Protein AF-A0A4Q3CI28-F1 (afdb_monomer_lite)

pLDDT: mean 75.45, std 19.22, range [34.5, 96.25]

Sequence (148 aa):
MLRRIFVAVGISFVFGFSGCGKDKDDPPVIPTPDTQLGEFVASVDGVAWPVYSWKATYLQKINQLSLQVSGASGQSSAVLLINVDTINMLKVYKFEPNGENVARLDTAGEFYTDFNVADAGGTFELTKVDTVNHLFSGKFRLVTYAKD

Structure (mmCIF, N/CA/C/O backbone):
data_AF-A0A4Q3CI28-F1
#
_entry.id   AF-A0A4Q3CI28-F1
#
loop_
_atom_site.group_PDB
_atom_site.id
_atom_site.type_symbol
_atom_site.label_atom_id
_atom_site.label_alt_id
_atom_site.label_comp_id
_atom_site.label_asym_id
_atom_site.label_entity_id
_atom_site.label_seq_id
_atom_site.pdbx_PDB_ins_code
_atom_site.Cartn_x
_atom_site.Cartn_y
_atom_site.Cartn_z
_atom_site.occupancy
_atom_site.B_iso_or_equiv
_atom_site.auth_seq_id
_atom_site.auth_comp_id
_atom_site.auth_asym_id
_atom_site.auth_atom_id
_atom_site.pdbx_PDB_model_num
ATOM 1 N N . MET A 1 1 ? 20.743 48.332 70.409 1.00 40.41 1 MET A N 1
ATOM 2 C CA . MET A 1 1 ? 21.001 46.960 69.920 1.00 40.41 1 MET A CA 1
ATOM 3 C C . MET A 1 1 ? 20.451 46.823 68.499 1.00 40.41 1 MET A C 1
ATOM 5 O O . MET A 1 1 ? 19.334 47.267 68.283 1.00 40.41 1 MET A O 1
ATOM 9 N N . LEU A 1 2 ? 21.305 46.337 67.577 1.00 41.25 2 LEU A N 1
ATOM 10 C CA . LEU A 1 2 ? 21.137 45.906 66.161 1.00 41.25 2 LEU A CA 1
ATOM 11 C C . LEU A 1 2 ? 19.951 46.506 65.365 1.00 41.25 2 LEU A C 1
ATOM 13 O O . LEU A 1 2 ? 18.810 46.131 65.589 1.00 41.25 2 LEU A O 1
ATOM 17 N N . ARG A 1 3 ? 20.099 47.520 64.494 1.00 34.50 3 ARG A N 1
ATOM 18 C CA . ARG A 1 3 ? 20.744 47.619 63.151 1.00 34.50 3 ARG A CA 1
ATOM 19 C C . ARG A 1 3 ? 20.330 46.552 62.115 1.00 34.50 3 ARG A C 1
ATOM 21 O O . ARG A 1 3 ? 20.761 45.408 62.170 1.00 34.50 3 ARG A O 1
ATOM 28 N N . ARG A 1 4 ? 19.525 47.017 61.147 1.00 42.09 4 ARG A N 1
ATOM 29 C CA . ARG A 1 4 ? 19.093 46.377 59.891 1.00 42.09 4 ARG A CA 1
ATOM 30 C C . ARG A 1 4 ? 20.291 46.145 58.961 1.00 42.09 4 ARG A C 1
ATOM 32 O O . ARG A 1 4 ? 21.133 47.035 58.853 1.00 42.09 4 ARG A O 1
ATOM 39 N N . ILE A 1 5 ? 20.320 45.018 58.251 1.00 47.00 5 ILE A N 1
ATOM 40 C CA . ILE A 1 5 ? 21.262 44.770 57.151 1.00 47.00 5 ILE A CA 1
ATOM 41 C C . ILE A 1 5 ? 20.457 44.558 55.867 1.00 47.00 5 ILE A C 1
ATOM 43 O O . ILE A 1 5 ? 19.589 43.692 55.792 1.00 47.00 5 ILE A O 1
ATOM 47 N N . PHE A 1 6 ? 20.742 45.417 54.892 1.00 40.47 6 PHE A N 1
ATOM 48 C CA . PHE A 1 6 ? 20.312 45.332 53.503 1.00 40.47 6 PHE A CA 1
ATOM 49 C C . PHE A 1 6 ? 21.121 44.242 52.794 1.00 40.47 6 PHE A C 1
ATOM 51 O O . PHE A 1 6 ? 22.339 44.191 52.950 1.00 40.47 6 PHE A O 1
ATOM 58 N N . VAL A 1 7 ? 20.464 43.410 51.986 1.00 39.19 7 VAL A N 1
ATOM 59 C CA . VAL A 1 7 ? 21.141 42.521 51.035 1.00 39.19 7 VAL A CA 1
ATOM 60 C C . VAL A 1 7 ? 21.129 43.214 49.681 1.00 39.19 7 VAL A C 1
ATOM 62 O O . VAL A 1 7 ? 20.065 43.500 49.136 1.00 39.19 7 VAL A O 1
ATOM 65 N N . ALA A 1 8 ? 22.317 43.504 49.161 1.00 42.91 8 ALA A N 1
ATOM 66 C CA . ALA A 1 8 ? 22.509 44.031 47.825 1.00 42.91 8 ALA A CA 1
ATOM 67 C C . ALA A 1 8 ? 23.725 43.359 47.169 1.00 42.91 8 ALA A C 1
ATOM 69 O O . ALA A 1 8 ? 24.792 43.284 47.770 1.00 42.91 8 ALA A O 1
ATOM 70 N N . VAL A 1 9 ? 23.503 42.968 45.911 1.00 41.84 9 VAL A N 1
ATOM 71 C CA . VAL A 1 9 ? 24.448 42.781 44.795 1.00 41.84 9 VAL A CA 1
ATOM 72 C C . VAL A 1 9 ? 25.444 41.618 44.853 1.00 41.84 9 VAL A C 1
ATOM 74 O O . VAL A 1 9 ? 26.263 41.491 45.752 1.00 41.84 9 VAL A O 1
ATOM 77 N N . GLY A 1 10 ? 25.445 40.846 43.763 1.00 39.19 10 GLY A N 1
ATOM 78 C CA . GLY A 1 10 ? 26.545 39.964 43.391 1.00 39.19 10 GLY A CA 1
ATOM 79 C C . GLY A 1 10 ? 26.305 39.270 42.053 1.00 39.19 10 GLY A C 1
ATOM 80 O O . GLY A 1 10 ? 26.067 38.070 42.023 1.00 39.19 10 GLY A O 1
ATOM 81 N N . ILE A 1 11 ? 26.330 40.028 40.952 1.00 50.38 11 ILE A N 1
ATOM 82 C CA . ILE A 1 11 ? 26.487 39.467 39.603 1.00 50.38 11 ILE A CA 1
ATOM 83 C C . ILE A 1 11 ? 27.913 38.923 39.501 1.00 50.38 11 ILE A C 1
ATOM 85 O O . ILE A 1 11 ? 28.861 39.691 39.646 1.00 50.38 11 ILE A O 1
ATOM 89 N N . SER A 1 12 ? 28.055 37.636 39.191 1.00 45.34 12 SER A N 1
ATOM 90 C CA . SER A 1 12 ? 29.321 37.049 38.745 1.00 45.34 12 SER A CA 1
ATOM 91 C C . SER A 1 12 ? 29.118 36.418 37.374 1.00 45.34 12 SER A C 1
ATOM 93 O O . SER A 1 12 ? 28.625 35.300 37.251 1.00 45.34 12 SER A O 1
ATOM 95 N N . PHE A 1 13 ? 29.502 37.163 36.337 1.00 42.28 13 PHE A N 1
ATOM 96 C CA . PHE A 1 13 ? 29.868 36.596 35.045 1.00 42.28 13 PHE A CA 1
ATOM 97 C C . PHE A 1 13 ? 31.252 35.963 35.191 1.00 42.28 13 PHE A C 1
ATOM 99 O O . PHE A 1 13 ? 32.215 36.657 35.513 1.00 42.28 13 PHE A O 1
ATOM 106 N N . VAL A 1 14 ? 31.363 34.666 34.914 1.00 44.94 14 VAL A N 1
ATOM 107 C CA . VAL A 1 14 ? 32.649 34.024 34.633 1.00 44.94 14 VAL A CA 1
ATOM 108 C C . VAL A 1 14 ? 32.571 33.473 33.217 1.00 44.94 14 VAL A C 1
ATOM 110 O O . VAL A 1 14 ? 31.905 32.475 32.956 1.00 44.94 14 VAL A O 1
ATOM 113 N N . PHE A 1 15 ? 33.249 34.159 32.298 1.00 47.22 15 PHE A N 1
ATOM 114 C CA . PHE A 1 15 ? 33.654 33.591 31.021 1.00 47.22 15 PHE A CA 1
ATOM 115 C C . PHE A 1 15 ? 34.753 32.563 31.291 1.00 47.22 15 PHE A C 1
ATOM 117 O O . PHE A 1 15 ? 35.850 32.918 31.715 1.00 47.22 15 PHE A O 1
ATOM 124 N N . GLY A 1 16 ? 34.451 31.295 31.031 1.00 41.47 16 GLY A N 1
ATOM 125 C CA . GLY A 1 16 ? 35.426 30.214 30.980 1.00 41.47 16 GLY A CA 1
ATOM 126 C C . GLY A 1 16 ? 35.417 29.575 29.599 1.00 41.47 16 GLY A C 1
ATOM 127 O O . GLY A 1 16 ? 34.811 28.528 29.414 1.00 41.47 16 GLY A O 1
ATOM 128 N N . PHE A 1 17 ? 36.088 30.196 28.627 1.00 51.00 17 PHE A N 1
ATOM 129 C CA . PHE A 1 17 ? 36.565 29.473 27.449 1.00 51.00 17 PHE A CA 1
ATOM 130 C C . PHE A 1 17 ? 37.898 28.825 27.813 1.00 51.00 17 PHE A C 1
ATOM 132 O O . PHE A 1 17 ? 38.896 29.525 27.963 1.00 51.00 17 PHE A O 1
ATOM 139 N N . SER A 1 18 ? 37.908 27.502 27.972 1.00 44.72 18 SER A N 1
ATOM 140 C CA . SER A 1 18 ? 39.080 26.627 27.817 1.00 44.72 18 SER A CA 1
ATOM 141 C C . SER A 1 18 ? 38.613 25.177 27.886 1.00 44.72 18 SER A C 1
ATOM 143 O O . SER A 1 18 ? 38.372 24.642 28.963 1.00 44.72 18 SER A O 1
ATOM 145 N N . GLY A 1 19 ? 38.464 24.547 26.725 1.00 38.62 19 GLY A N 1
ATOM 146 C CA . GLY A 1 19 ? 38.060 23.150 26.627 1.00 38.62 19 GLY A CA 1
ATOM 147 C C . GLY A 1 19 ? 37.958 22.702 25.180 1.00 38.62 19 GLY A C 1
ATOM 148 O O . GLY A 1 19 ? 36.868 22.471 24.680 1.00 38.62 19 GLY A O 1
ATOM 149 N N . CYS A 1 20 ? 39.104 22.624 24.503 1.00 53.84 20 CYS A N 1
ATOM 150 C CA . CYS A 1 20 ? 39.249 21.991 23.198 1.00 53.84 20 CYS A CA 1
ATOM 151 C C . CYS A 1 20 ? 39.061 20.474 23.384 1.00 53.84 20 CYS A C 1
ATOM 153 O O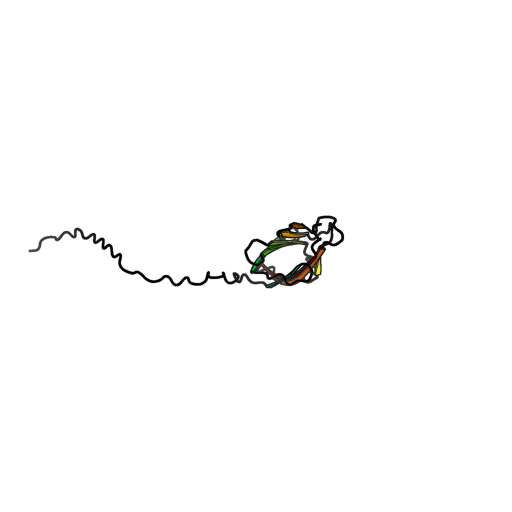 . CYS A 1 20 ? 40.017 19.738 23.625 1.00 53.84 20 CYS A O 1
ATOM 155 N N . GLY A 1 21 ? 37.809 20.025 23.381 1.00 40.94 21 GLY A N 1
ATOM 156 C CA . GLY A 1 21 ? 37.455 18.622 23.241 1.00 40.94 21 GLY A CA 1
ATOM 157 C C . GLY A 1 21 ? 37.276 18.338 21.760 1.00 40.94 21 GLY A C 1
ATOM 158 O O . GLY A 1 21 ? 36.491 19.007 21.105 1.00 40.94 21 GLY A O 1
ATOM 159 N N . LYS A 1 22 ? 38.032 17.381 21.220 1.00 41.53 22 LYS A N 1
ATOM 160 C CA . LYS A 1 22 ? 37.721 16.760 19.932 1.00 41.53 22 LYS A CA 1
ATOM 161 C C . LYS A 1 22 ? 36.279 16.264 19.998 1.00 41.53 22 LYS A C 1
ATOM 163 O O . LYS A 1 22 ? 36.044 15.239 20.640 1.00 41.53 22 LYS A O 1
ATOM 168 N N . ASP A 1 23 ? 35.365 16.966 19.340 1.00 49.28 23 ASP A N 1
ATOM 169 C CA . ASP A 1 23 ? 34.096 16.386 18.933 1.00 49.28 23 ASP A CA 1
ATOM 170 C C . ASP A 1 23 ? 34.477 15.209 18.040 1.00 49.28 23 ASP A C 1
ATOM 172 O O . ASP A 1 23 ? 34.972 15.361 16.923 1.00 49.28 23 ASP A O 1
ATOM 176 N N . LYS A 1 24 ? 34.414 14.005 18.610 1.00 50.25 24 LYS A N 1
ATOM 177 C CA . LYS A 1 24 ? 34.320 12.818 17.781 1.00 50.25 24 LYS A CA 1
ATOM 178 C C . LYS A 1 24 ? 33.005 13.021 17.062 1.00 50.25 24 LYS A C 1
ATOM 180 O O . LYS A 1 24 ? 31.986 13.141 17.735 1.00 50.25 24 LYS A O 1
ATOM 185 N N . ASP A 1 25 ? 33.075 13.141 15.743 1.00 49.38 25 ASP A N 1
ATOM 186 C CA . ASP A 1 25 ? 31.922 13.019 14.872 1.00 49.38 25 ASP A CA 1
ATOM 187 C C . ASP A 1 25 ? 31.217 11.722 15.271 1.00 49.38 25 ASP A C 1
ATOM 189 O O . ASP A 1 25 ? 31.621 10.627 14.866 1.00 49.38 25 ASP A O 1
ATOM 193 N N . ASP A 1 26 ? 30.226 11.825 16.157 1.00 60.50 26 ASP A N 1
ATOM 194 C CA . ASP A 1 26 ? 29.307 10.730 16.368 1.00 60.50 26 ASP A CA 1
ATOM 195 C C . ASP A 1 26 ? 28.741 10.445 14.975 1.00 60.50 26 ASP A C 1
ATOM 197 O O . ASP A 1 26 ? 28.315 11.383 14.284 1.00 60.50 26 ASP A O 1
ATOM 201 N N . PRO A 1 27 ? 28.810 9.189 14.494 1.00 63.38 27 PRO A N 1
ATOM 202 C CA . PRO A 1 27 ? 28.243 8.866 13.200 1.00 63.38 27 PRO A CA 1
ATOM 203 C C . PRO A 1 27 ? 26.796 9.362 13.206 1.00 63.38 27 PRO A C 1
ATOM 205 O O . PRO A 1 27 ? 26.130 9.219 14.238 1.00 63.38 27 PRO A O 1
ATOM 208 N N . PRO A 1 28 ? 26.316 9.975 12.106 1.00 53.31 28 PRO A N 1
ATOM 209 C CA . PRO A 1 28 ? 24.975 10.530 12.056 1.00 53.31 28 PRO A CA 1
ATOM 210 C C . PRO A 1 28 ? 24.009 9.489 12.605 1.00 53.31 28 PRO A C 1
ATOM 212 O O . PRO A 1 28 ? 23.957 8.366 12.099 1.00 53.31 28 PRO A O 1
ATOM 215 N N . VAL A 1 29 ? 23.314 9.843 13.690 1.00 45.41 29 VAL A N 1
ATOM 216 C CA . VAL A 1 29 ? 22.306 8.980 14.296 1.00 45.41 29 VAL A CA 1
ATOM 217 C C . VAL A 1 29 ? 21.260 8.763 13.216 1.00 45.41 29 VAL A C 1
ATOM 219 O O . VAL A 1 29 ? 20.464 9.654 12.922 1.00 45.41 29 VAL A O 1
ATOM 222 N N . ILE A 1 30 ? 21.310 7.599 12.570 1.00 50.88 30 ILE A N 1
ATOM 223 C CA . ILE A 1 30 ? 20.253 7.165 11.669 1.00 50.88 30 ILE A CA 1
ATOM 224 C C . ILE A 1 30 ? 19.036 7.018 12.579 1.00 50.88 30 ILE A C 1
ATOM 226 O O . ILE A 1 30 ? 19.101 6.208 13.509 1.00 50.88 30 ILE A O 1
ATOM 230 N N . PRO A 1 31 ? 17.967 7.813 12.397 1.00 39.44 31 PRO A N 1
ATOM 231 C CA . PRO A 1 31 ? 16.791 7.669 13.230 1.00 39.44 31 PRO A CA 1
ATOM 232 C C . PRO A 1 31 ? 16.299 6.231 13.090 1.00 39.44 31 PRO A C 1
ATOM 234 O O . PRO A 1 31 ? 15.993 5.769 11.988 1.00 39.44 31 PRO A O 1
ATOM 237 N N . THR A 1 32 ? 16.274 5.508 14.209 1.00 46.97 32 THR A N 1
ATOM 238 C CA . THR A 1 32 ? 15.549 4.245 14.302 1.00 46.97 32 THR A CA 1
ATOM 239 C C . THR A 1 32 ? 14.113 4.539 13.876 1.00 46.97 32 THR A C 1
ATOM 241 O O . THR A 1 32 ? 13.566 5.537 14.357 1.00 46.97 32 THR A O 1
ATOM 244 N N . PRO A 1 33 ? 13.515 3.741 12.972 1.00 43.22 33 PRO A N 1
ATOM 245 C CA . PRO A 1 33 ? 12.121 3.893 12.592 1.00 43.22 33 PRO A CA 1
ATOM 246 C C . PRO A 1 33 ? 11.274 4.116 13.836 1.00 43.22 33 PRO A C 1
ATOM 248 O O . PRO A 1 33 ? 11.334 3.319 14.775 1.00 43.22 33 PRO A O 1
ATOM 251 N N . ASP A 1 34 ? 10.547 5.230 13.858 1.00 42.47 34 ASP A N 1
ATOM 252 C CA . ASP A 1 34 ? 9.584 5.512 14.908 1.00 42.47 34 ASP A CA 1
ATOM 253 C C . ASP A 1 34 ? 8.594 4.344 14.902 1.00 42.47 34 ASP A C 1
ATOM 255 O O . ASP A 1 34 ? 7.869 4.134 13.927 1.00 42.47 34 ASP A O 1
ATOM 259 N N . THR A 1 35 ? 8.656 3.497 15.930 1.00 43.53 35 THR A N 1
ATOM 260 C CA . THR A 1 35 ? 7.790 2.328 16.088 1.00 43.53 35 THR A CA 1
ATOM 261 C C . THR A 1 35 ? 6.380 2.800 16.411 1.00 43.53 35 THR A C 1
ATOM 263 O O . THR A 1 35 ? 5.898 2.666 17.534 1.00 43.53 35 THR A O 1
ATOM 266 N N . GLN A 1 36 ? 5.694 3.356 15.418 1.00 50.41 36 GLN A N 1
ATOM 267 C CA . GLN A 1 36 ? 4.244 3.365 15.404 1.00 50.41 36 GLN A CA 1
ATOM 268 C C . GLN A 1 36 ? 3.792 2.001 14.883 1.00 50.41 36 GLN A C 1
ATOM 270 O O . GLN A 1 36 ? 4.190 1.542 13.823 1.00 50.41 36 GLN A O 1
ATOM 275 N N . LEU A 1 37 ? 3.059 1.312 15.750 1.00 57.28 37 LEU A N 1
ATOM 276 C CA . LEU A 1 37 ? 2.580 -0.066 15.689 1.00 57.28 37 LEU A CA 1
ATOM 277 C C . LEU A 1 37 ? 1.977 -0.487 14.328 1.00 57.28 37 LEU A C 1
ATOM 279 O O . LEU A 1 37 ? 0.967 0.058 13.899 1.00 57.28 37 LEU A O 1
ATOM 283 N N . GLY A 1 38 ? 2.545 -1.532 13.716 1.00 64.88 38 GLY A N 1
ATOM 284 C CA . GLY A 1 38 ? 2.168 -2.092 12.408 1.00 64.88 38 GLY A CA 1
ATOM 285 C C . GLY A 1 38 ? 3.428 -2.444 11.604 1.00 64.88 38 GLY A C 1
ATOM 286 O O . GLY A 1 38 ? 4.469 -1.821 11.788 1.00 64.88 38 GLY A O 1
ATOM 287 N N . GLU A 1 39 ? 3.374 -3.462 10.747 1.00 82.88 39 GLU A N 1
ATOM 288 C CA . GLU A 1 39 ? 4.519 -3.856 9.910 1.00 82.88 39 GLU A CA 1
ATOM 289 C C . GLU A 1 39 ? 4.102 -3.852 8.444 1.00 82.88 39 GLU A C 1
ATOM 291 O O . GLU A 1 39 ? 3.099 -4.473 8.075 1.00 82.88 39 GLU A O 1
ATOM 296 N N . PHE A 1 40 ? 4.884 -3.156 7.617 1.00 86.56 40 PHE A N 1
ATOM 297 C CA . PHE A 1 40 ? 4.711 -3.138 6.172 1.00 86.56 40 PHE A CA 1
ATOM 298 C C . PHE A 1 40 ? 5.957 -3.660 5.477 1.00 86.56 40 PHE A C 1
ATOM 300 O O . PHE A 1 40 ? 7.069 -3.207 5.736 1.00 86.56 40 PHE A O 1
ATOM 307 N N . VAL A 1 41 ? 5.747 -4.602 4.562 1.00 87.19 41 VAL A N 1
ATOM 308 C CA . VAL A 1 41 ? 6.792 -5.119 3.675 1.00 87.19 41 VAL A CA 1
ATOM 309 C C . VAL A 1 41 ? 6.449 -4.739 2.246 1.00 87.19 41 VAL A C 1
ATOM 311 O O . VAL A 1 41 ? 5.287 -4.812 1.843 1.00 87.19 41 VAL A O 1
ATOM 314 N N . ALA A 1 42 ? 7.462 -4.354 1.478 1.00 89.00 42 ALA A N 1
ATOM 315 C CA . ALA A 1 42 ? 7.279 -3.858 0.130 1.00 89.00 42 ALA A CA 1
ATOM 316 C C . ALA A 1 42 ? 8.222 -4.516 -0.874 1.00 89.00 42 ALA A C 1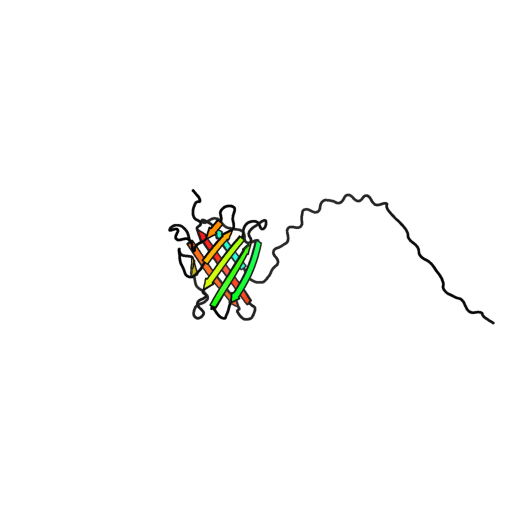
ATOM 318 O O . ALA A 1 42 ? 9.362 -4.866 -0.561 1.00 89.00 42 ALA A O 1
ATOM 319 N N . SER A 1 43 ? 7.753 -4.629 -2.113 1.00 87.81 43 SER A N 1
ATOM 320 C CA . SER A 1 43 ? 8.602 -4.888 -3.273 1.00 87.81 43 SER A CA 1
ATOM 321 C C . SER A 1 43 ? 8.162 -4.045 -4.465 1.00 87.81 43 SER A C 1
ATOM 323 O O . SER A 1 43 ? 6.968 -3.803 -4.649 1.00 87.81 43 SER A O 1
ATOM 325 N N . VAL A 1 44 ? 9.128 -3.605 -5.262 1.00 86.75 44 VAL A N 1
ATOM 326 C CA . VAL A 1 44 ? 8.932 -2.849 -6.503 1.00 86.75 44 VAL A CA 1
ATOM 327 C C . VAL A 1 44 ? 9.666 -3.610 -7.598 1.00 86.75 44 VAL A C 1
ATOM 329 O O . VAL A 1 44 ? 10.830 -3.963 -7.420 1.00 86.75 44 VAL A O 1
ATOM 332 N N . ASP A 1 45 ? 8.966 -3.966 -8.672 1.00 88.44 45 ASP A N 1
ATOM 333 C CA . ASP A 1 45 ? 9.516 -4.744 -9.796 1.00 88.44 45 ASP A CA 1
ATOM 334 C C . ASP A 1 45 ? 10.173 -6.065 -9.370 1.00 88.44 45 ASP A C 1
ATOM 336 O O . ASP A 1 45 ? 11.156 -6.538 -9.933 1.00 88.44 45 ASP A O 1
ATOM 340 N N . GLY A 1 46 ? 9.614 -6.682 -8.324 1.00 85.94 46 GLY A N 1
ATOM 341 C CA . GLY A 1 46 ? 10.122 -7.928 -7.743 1.00 85.94 46 GLY A CA 1
ATOM 342 C C . GLY A 1 46 ? 11.346 -7.761 -6.836 1.00 85.94 46 GLY A C 1
ATOM 343 O O . GLY A 1 46 ? 11.772 -8.738 -6.223 1.00 85.94 46 GLY A O 1
ATOM 344 N N . VAL A 1 47 ? 11.875 -6.546 -6.686 1.00 88.19 47 VAL A N 1
ATOM 345 C CA . VAL A 1 47 ? 12.982 -6.224 -5.780 1.00 88.19 47 VAL A CA 1
ATOM 346 C C . VAL A 1 47 ? 12.427 -5.753 -4.439 1.00 88.19 47 VAL A C 1
ATOM 348 O O . VAL A 1 47 ? 11.490 -4.959 -4.390 1.00 88.19 47 VAL A O 1
ATOM 351 N N . ALA A 1 48 ? 12.989 -6.239 -3.329 1.00 88.69 48 ALA A N 1
ATOM 352 C CA . ALA A 1 48 ? 12.598 -5.788 -1.995 1.00 88.69 48 ALA A CA 1
ATOM 353 C C . ALA A 1 48 ? 12.840 -4.276 -1.843 1.00 88.69 48 ALA A C 1
ATOM 355 O O . ALA A 1 48 ? 13.952 -3.797 -2.064 1.00 88.69 48 ALA A O 1
ATOM 356 N N . TRP A 1 49 ? 11.805 -3.537 -1.441 1.00 87.19 49 TRP A N 1
ATOM 357 C CA . TRP A 1 49 ? 11.880 -2.099 -1.200 1.00 87.19 49 TRP A CA 1
ATOM 358 C C . TRP A 1 49 ? 11.855 -1.848 0.315 1.00 87.19 49 TRP A C 1
ATOM 360 O O . TRP A 1 49 ? 10.841 -2.126 0.958 1.00 87.19 49 TRP A O 1
ATOM 370 N N . PRO A 1 50 ? 12.965 -1.403 0.932 1.00 85.75 50 PRO A N 1
ATOM 371 C CA . PRO A 1 50 ? 13.040 -1.269 2.382 1.00 85.75 50 PRO A CA 1
ATOM 372 C C . PRO A 1 50 ? 12.144 -0.126 2.867 1.00 85.75 50 PRO A C 1
ATOM 374 O O . PRO A 1 50 ? 12.365 1.037 2.531 1.00 85.75 50 PRO A O 1
ATOM 377 N N . VAL A 1 51 ? 11.155 -0.469 3.691 1.00 86.44 51 VAL A N 1
ATOM 378 C CA . VAL A 1 51 ? 10.252 0.489 4.336 1.00 86.44 51 VAL A CA 1
ATOM 379 C C . VAL A 1 51 ? 10.933 1.072 5.572 1.00 86.44 51 VAL A C 1
ATOM 381 O O . VAL A 1 51 ? 11.239 0.341 6.511 1.00 86.44 51 VAL A O 1
ATOM 384 N N . TYR A 1 52 ? 11.164 2.384 5.575 1.00 87.19 52 TYR A N 1
ATOM 385 C CA . TYR A 1 52 ? 11.798 3.098 6.689 1.00 87.19 52 TYR A CA 1
ATOM 386 C C . TYR A 1 52 ? 10.787 3.740 7.628 1.00 87.19 52 TYR A C 1
ATOM 388 O O . TYR A 1 52 ? 10.956 3.712 8.842 1.00 87.19 52 TYR A O 1
ATOM 396 N N . SER A 1 53 ? 9.741 4.338 7.073 1.00 86.81 53 SER A N 1
ATOM 397 C CA . SER A 1 53 ? 8.637 4.883 7.852 1.00 86.81 53 SER A CA 1
ATOM 398 C C . SER A 1 53 ? 7.344 4.762 7.070 1.00 86.81 53 SER A C 1
ATOM 400 O O . SER A 1 53 ? 7.344 4.575 5.851 1.00 86.81 53 SER A O 1
ATOM 402 N N . TRP A 1 54 ? 6.226 4.829 7.779 1.00 88.38 54 TRP A N 1
ATOM 403 C CA . TRP A 1 54 ? 4.917 4.745 7.162 1.00 88.38 54 TRP A CA 1
ATOM 404 C C . TRP A 1 54 ? 3.867 5.460 8.012 1.00 88.38 54 TRP A C 1
ATOM 406 O O . TRP A 1 54 ? 4.053 5.698 9.203 1.00 88.38 54 TRP A O 1
ATOM 416 N N . LYS A 1 55 ? 2.745 5.801 7.380 1.00 88.00 55 LYS A N 1
ATOM 417 C CA . LYS A 1 55 ? 1.542 6.327 8.019 1.00 88.00 55 LYS A CA 1
ATOM 418 C C . LYS A 1 55 ? 0.318 5.706 7.364 1.00 88.00 55 LYS A C 1
ATOM 420 O O . LYS A 1 55 ? 0.095 5.890 6.169 1.00 88.00 55 LYS A O 1
ATOM 425 N N . ALA A 1 56 ? -0.483 5.001 8.155 1.00 89.31 56 ALA A N 1
ATOM 426 C CA . ALA A 1 56 ? -1.755 4.436 7.725 1.00 89.31 56 ALA A CA 1
ATOM 427 C C . ALA A 1 56 ? -2.916 5.266 8.288 1.00 89.31 56 ALA A C 1
ATOM 429 O O . ALA A 1 56 ? -2.878 5.734 9.424 1.00 89.31 56 ALA A O 1
ATOM 430 N N . THR A 1 57 ? -3.960 5.492 7.499 1.00 89.00 57 THR A N 1
ATOM 431 C CA . THR A 1 57 ? -5.159 6.221 7.926 1.00 89.00 57 THR A CA 1
ATOM 432 C C . THR A 1 57 ? -6.389 5.589 7.297 1.00 89.00 57 THR A C 1
ATOM 434 O O . THR A 1 57 ? -6.516 5.552 6.076 1.00 89.00 57 THR A O 1
ATOM 437 N N . TYR A 1 58 ? -7.313 5.112 8.133 1.00 88.12 58 TYR A N 1
ATOM 438 C CA . TYR A 1 58 ? -8.579 4.554 7.671 1.00 88.12 58 TYR A CA 1
ATOM 439 C C . TYR A 1 58 ? -9.685 5.615 7.664 1.00 88.12 58 TYR A C 1
ATOM 441 O O . TYR A 1 58 ? -10.143 6.087 8.706 1.00 88.12 58 TYR A O 1
ATOM 449 N N . LEU A 1 59 ? -10.126 5.982 6.466 1.00 87.88 59 LEU A N 1
ATOM 450 C CA . LEU A 1 59 ? -11.198 6.928 6.185 1.00 87.88 59 LEU A CA 1
ATOM 451 C C . LEU A 1 59 ? -12.549 6.201 6.225 1.00 87.88 59 LEU A C 1
ATOM 453 O O . LEU A 1 59 ? -13.121 5.844 5.196 1.00 87.88 59 LEU A O 1
ATOM 457 N N . GLN A 1 60 ? -13.072 6.003 7.438 1.00 85.06 60 GLN A N 1
ATOM 458 C CA . GLN A 1 60 ? -14.278 5.203 7.706 1.00 85.06 60 GLN A CA 1
ATOM 459 C C . GLN A 1 60 ? -15.502 5.580 6.854 1.00 85.06 60 GLN A C 1
ATOM 461 O O . GLN A 1 60 ? -16.256 4.705 6.455 1.00 85.06 60 GLN A O 1
ATOM 466 N N . LYS A 1 61 ? -15.711 6.868 6.548 1.00 87.94 61 LYS A N 1
ATOM 467 C CA . LYS A 1 61 ? -16.898 7.327 5.798 1.00 87.94 61 LYS A CA 1
ATOM 468 C C . LYS A 1 61 ? -16.955 6.826 4.355 1.00 87.94 61 LYS A C 1
ATOM 470 O O . LYS A 1 61 ? -18.038 6.773 3.786 1.00 87.94 61 LYS A O 1
ATOM 475 N N . ILE A 1 62 ? -15.801 6.515 3.773 1.00 91.38 62 ILE A N 1
ATOM 476 C CA . ILE A 1 62 ? -15.668 6.065 2.383 1.00 91.38 62 ILE A CA 1
ATOM 477 C C . ILE A 1 62 ? -15.006 4.686 2.292 1.00 91.38 62 ILE A C 1
ATOM 479 O O . ILE A 1 62 ? -14.653 4.254 1.204 1.00 91.38 62 ILE A O 1
ATOM 483 N N . ASN A 1 63 ? -14.827 4.007 3.431 1.00 91.00 63 ASN A N 1
ATOM 484 C CA . ASN A 1 63 ? -14.173 2.703 3.539 1.00 91.00 63 ASN A CA 1
ATOM 485 C C . ASN A 1 63 ? -12.817 2.640 2.819 1.00 91.00 63 ASN A C 1
ATOM 487 O O . ASN A 1 63 ? -12.525 1.671 2.130 1.00 91.00 63 ASN A O 1
ATOM 491 N N . GLN A 1 64 ? -11.979 3.666 2.974 1.00 93.50 64 GLN A N 1
ATOM 492 C CA . GLN A 1 64 ? -10.686 3.736 2.289 1.00 93.50 64 GLN A CA 1
ATOM 493 C C . GLN A 1 64 ? -9.525 3.745 3.281 1.00 93.50 64 GLN A C 1
ATOM 495 O O . GLN A 1 64 ? -9.517 4.524 4.230 1.00 93.50 64 GLN A O 1
ATOM 500 N N . LEU A 1 65 ? -8.520 2.906 3.057 1.00 91.88 65 LEU A N 1
ATOM 501 C CA . LEU A 1 65 ? -7.238 2.955 3.746 1.00 91.88 65 LEU A CA 1
ATOM 502 C C . LEU A 1 65 ? -6.249 3.748 2.888 1.00 91.88 65 LEU A C 1
ATOM 504 O O . LEU A 1 65 ? -5.934 3.350 1.770 1.00 91.88 65 LEU A O 1
ATOM 508 N N . SER A 1 66 ? -5.748 4.858 3.422 1.00 92.75 66 SER A N 1
ATOM 509 C CA . SER A 1 66 ? -4.594 5.566 2.872 1.00 92.75 66 SER A CA 1
ATOM 510 C C . SER A 1 66 ? -3.337 5.084 3.584 1.00 92.75 66 SER A C 1
ATOM 512 O O . SER A 1 66 ? -3.270 5.126 4.813 1.00 92.75 66 SER A O 1
ATOM 514 N N . LEU A 1 67 ? -2.351 4.622 2.824 1.00 92.94 67 LEU A N 1
ATOM 515 C CA . LEU A 1 67 ? -1.048 4.207 3.323 1.00 92.94 67 LEU A CA 1
ATOM 516 C C . LEU A 1 67 ? 0.030 5.029 2.620 1.00 92.94 67 LEU A C 1
ATOM 518 O O . LEU A 1 67 ? 0.198 4.942 1.408 1.00 92.94 67 LEU A O 1
ATOM 522 N N . GLN A 1 68 ? 0.760 5.823 3.390 1.00 91.69 68 GLN A N 1
ATOM 523 C CA . GLN A 1 68 ? 1.939 6.549 2.929 1.00 91.69 68 GLN A CA 1
ATOM 524 C C . GLN A 1 68 ? 3.166 5.822 3.460 1.00 91.69 68 GLN A C 1
ATOM 526 O O . GLN A 1 68 ? 3.237 5.546 4.655 1.00 91.69 68 GLN A O 1
ATOM 531 N N . VAL A 1 69 ? 4.108 5.488 2.590 1.00 90.00 69 VAL A N 1
ATOM 532 C CA . VAL A 1 69 ? 5.301 4.704 2.920 1.00 90.00 69 VAL A CA 1
ATOM 533 C C . VAL A 1 69 ? 6.518 5.438 2.394 1.00 90.00 69 VAL A C 1
ATOM 535 O O . VAL A 1 69 ? 6.523 5.867 1.246 1.00 90.00 69 VAL A O 1
ATOM 538 N N . SER A 1 70 ? 7.558 5.554 3.206 1.00 88.94 70 SER A N 1
ATOM 539 C CA . SER A 1 70 ? 8.822 6.170 2.815 1.00 88.94 70 SER A CA 1
ATOM 540 C C . SER A 1 70 ? 9.924 5.120 2.796 1.00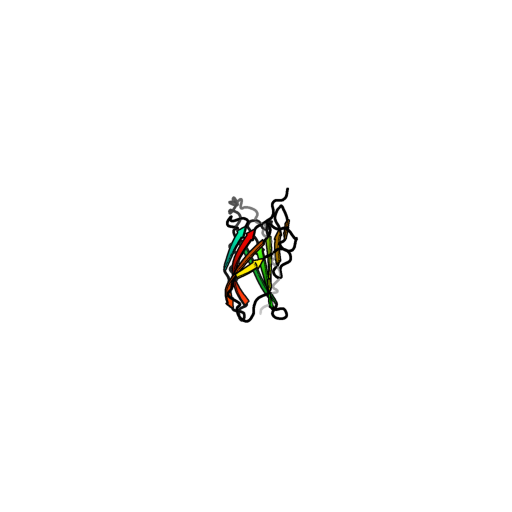 88.94 70 SER A C 1
ATOM 542 O O . SER A 1 70 ? 10.092 4.360 3.756 1.00 88.94 70 SER A O 1
ATOM 544 N N . GLY A 1 71 ? 10.680 5.095 1.701 1.00 83.69 71 GLY A N 1
ATOM 545 C CA . GLY A 1 71 ? 11.913 4.327 1.589 1.00 83.69 71 GLY A CA 1
ATOM 546 C C . GLY A 1 71 ? 13.089 5.013 2.290 1.00 83.69 71 GLY A C 1
ATOM 547 O O . GLY A 1 71 ? 12.933 6.035 2.968 1.00 83.69 71 GLY A O 1
ATOM 548 N N . ALA A 1 72 ? 14.291 4.463 2.107 1.00 75.44 72 ALA A N 1
ATOM 549 C CA . ALA A 1 72 ? 15.525 5.095 2.575 1.00 75.44 72 ALA A CA 1
ATOM 550 C C . ALA A 1 72 ? 15.673 6.523 2.005 1.00 75.44 72 ALA A C 1
ATOM 552 O O . ALA A 1 72 ? 15.199 6.807 0.909 1.00 75.44 72 ALA A O 1
ATOM 553 N N . SER A 1 73 ? 16.325 7.407 2.770 1.00 65.50 73 SER A N 1
ATOM 554 C CA . SER A 1 73 ? 16.686 8.796 2.414 1.00 65.50 73 SER A CA 1
ATOM 555 C C . SER A 1 73 ? 15.555 9.785 2.078 1.00 65.50 73 SER A C 1
ATOM 557 O O . SER A 1 73 ? 15.849 10.909 1.676 1.00 65.50 73 SER A O 1
ATOM 559 N N . GLY A 1 74 ? 14.277 9.440 2.285 1.00 60.75 74 GLY A N 1
ATOM 560 C CA . GLY A 1 74 ? 13.149 10.381 2.157 1.00 60.75 74 GLY A CA 1
ATOM 561 C C . GLY A 1 74 ? 12.886 10.905 0.736 1.00 60.75 74 GLY A C 1
ATOM 562 O O . GLY A 1 74 ? 11.982 11.712 0.549 1.00 60.75 74 GLY A O 1
ATOM 563 N N . GLN A 1 75 ? 13.652 10.442 -0.258 1.00 66.38 75 GLN A N 1
ATOM 564 C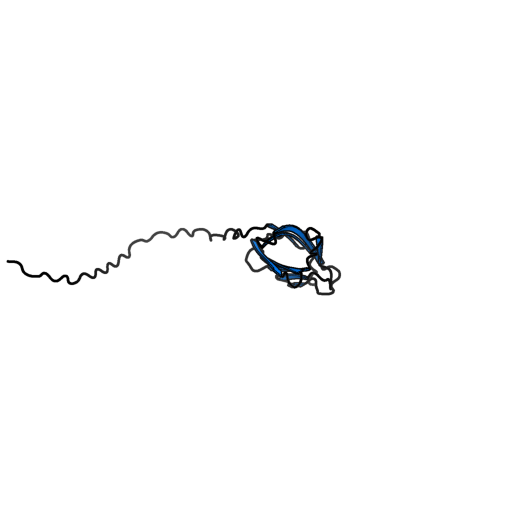 CA . GLN A 1 75 ? 13.502 10.794 -1.675 1.00 66.38 75 GLN A CA 1
ATOM 565 C C . GLN A 1 75 ? 12.638 9.800 -2.454 1.00 66.38 75 GLN A C 1
ATOM 567 O O . GLN A 1 75 ? 12.356 10.020 -3.626 1.00 66.38 75 GLN A O 1
ATOM 572 N N . SER A 1 76 ? 12.243 8.688 -1.835 1.00 79.69 76 SER A N 1
ATOM 573 C CA . SER A 1 76 ? 11.339 7.717 -2.445 1.00 79.69 76 SER A CA 1
ATOM 574 C C . SER A 1 76 ? 10.157 7.481 -1.527 1.00 79.69 76 SER A C 1
ATOM 576 O O . SER A 1 76 ? 10.338 7.059 -0.382 1.00 79.69 76 SER A O 1
ATOM 578 N N . SER A 1 77 ? 8.953 7.753 -2.021 1.00 89.31 77 SER A N 1
ATOM 579 C CA . SER A 1 77 ? 7.724 7.556 -1.256 1.00 89.31 77 SER A CA 1
ATOM 580 C C . SER A 1 77 ? 6.667 6.854 -2.090 1.00 89.31 77 SER A C 1
ATOM 582 O O . SER A 1 77 ? 6.583 7.054 -3.297 1.00 89.31 77 SER A O 1
ATOM 584 N N . ALA A 1 78 ? 5.862 6.021 -1.447 1.00 90.25 78 ALA A N 1
ATOM 585 C CA . ALA A 1 78 ? 4.698 5.406 -2.048 1.00 90.25 78 ALA A CA 1
ATOM 586 C C . ALA A 1 78 ? 3.442 5.890 -1.327 1.00 90.25 78 ALA A C 1
ATOM 588 O O . ALA A 1 78 ? 3.407 5.964 -0.098 1.00 90.25 78 ALA A O 1
ATOM 589 N N . VAL A 1 79 ? 2.396 6.184 -2.090 1.00 92.75 79 VAL A N 1
ATOM 590 C CA . VAL A 1 79 ? 1.057 6.461 -1.573 1.00 92.75 79 VAL A CA 1
ATOM 591 C C . VAL A 1 79 ? 0.113 5.429 -2.156 1.00 92.75 79 VAL A C 1
ATOM 593 O O . VAL A 1 79 ? -0.025 5.325 -3.370 1.00 92.75 79 VAL A O 1
ATOM 596 N N . LEU A 1 80 ? -0.534 4.665 -1.285 1.00 94.44 80 LEU A N 1
ATOM 597 C CA . LEU A 1 80 ? -1.503 3.648 -1.644 1.00 94.44 80 LEU A CA 1
ATOM 598 C C . LEU A 1 80 ? -2.869 4.079 -1.103 1.00 94.44 80 LEU A C 1
ATOM 600 O O . LEU A 1 80 ? -3.001 4.432 0.071 1.00 94.44 80 LEU A O 1
ATOM 604 N N . LEU A 1 81 ? -3.883 4.051 -1.958 1.00 95.00 81 LEU A N 1
ATOM 605 C CA . LEU A 1 81 ? -5.283 4.283 -1.630 1.00 95.00 81 LEU A CA 1
ATOM 606 C C . LEU A 1 81 ? -6.035 2.985 -1.908 1.00 95.00 81 LEU A C 1
ATOM 608 O O . LEU A 1 81 ? -6.143 2.556 -3.056 1.00 95.00 81 LEU A O 1
ATOM 612 N N . ILE A 1 82 ? -6.506 2.340 -0.845 1.00 95.81 82 ILE A N 1
ATOM 613 C CA . ILE A 1 82 ? -7.139 1.026 -0.902 1.00 95.81 82 ILE A CA 1
ATOM 614 C C . ILE A 1 82 ? -8.596 1.159 -0.477 1.00 95.81 82 ILE A C 1
ATOM 616 O O . ILE A 1 82 ? -8.870 1.498 0.673 1.00 95.81 82 ILE A O 1
ATOM 620 N N . ASN A 1 83 ? -9.533 0.864 -1.373 1.00 95.31 83 ASN A N 1
ATOM 621 C CA . ASN A 1 83 ? -10.947 0.743 -1.038 1.00 95.31 83 ASN A CA 1
ATOM 622 C C . ASN A 1 83 ? -11.159 -0.601 -0.331 1.00 95.31 83 ASN A C 1
ATOM 624 O O . ASN A 1 83 ? -11.114 -1.675 -0.933 1.00 95.31 83 ASN A O 1
ATOM 628 N N . VAL A 1 84 ? -11.318 -0.531 0.986 1.00 92.19 84 VAL A N 1
ATOM 629 C CA . VAL A 1 84 ? -11.383 -1.674 1.891 1.00 92.19 84 VAL A CA 1
ATOM 630 C C . VAL A 1 84 ? -12.762 -2.314 1.814 1.00 92.19 84 VAL A C 1
ATOM 632 O O . VAL A 1 84 ? -13.793 -1.659 1.966 1.00 92.19 84 VAL A O 1
ATOM 635 N N . ASP A 1 85 ? -12.776 -3.633 1.654 1.00 92.00 85 ASP A N 1
ATOM 636 C CA . ASP A 1 85 ? -13.987 -4.428 1.803 1.00 92.00 85 ASP A CA 1
ATOM 637 C C . ASP A 1 85 ? -14.267 -4.610 3.290 1.00 92.00 85 ASP A C 1
ATOM 639 O O . ASP A 1 85 ? -13.547 -5.318 3.993 1.00 92.00 85 ASP A O 1
ATOM 643 N N . THR A 1 86 ? -15.304 -3.944 3.784 1.00 88.38 86 THR A N 1
ATOM 644 C CA . THR A 1 86 ? -15.631 -3.940 5.212 1.00 88.38 86 THR A CA 1
ATOM 645 C C . THR A 1 86 ? -16.190 -5.263 5.717 1.00 88.38 86 THR A C 1
ATOM 647 O O . THR A 1 86 ? -16.197 -5.481 6.927 1.00 88.38 86 THR A O 1
ATOM 650 N N . ILE A 1 87 ? -16.626 -6.150 4.818 1.00 89.50 87 ILE A N 1
ATOM 651 C CA . ILE A 1 87 ? -17.090 -7.496 5.157 1.00 89.50 87 ILE A CA 1
ATOM 652 C C . ILE A 1 87 ? -15.881 -8.429 5.253 1.00 89.50 87 ILE A C 1
ATOM 654 O O . ILE A 1 87 ? -15.762 -9.192 6.208 1.00 89.50 87 ILE A O 1
ATOM 658 N N . ASN A 1 88 ? -14.959 -8.330 4.290 1.00 90.44 88 ASN A N 1
ATOM 659 C CA . ASN A 1 88 ? -13.780 -9.188 4.185 1.00 90.44 88 ASN A CA 1
ATOM 660 C C . ASN A 1 88 ? -12.492 -8.360 4.063 1.00 90.44 88 ASN A C 1
ATOM 662 O O . ASN A 1 88 ? -11.870 -8.302 3.001 1.00 90.44 88 ASN A O 1
ATOM 666 N N . MET A 1 89 ? -12.073 -7.731 5.167 1.00 89.69 89 MET A N 1
ATOM 667 C CA . MET A 1 89 ? -10.922 -6.815 5.162 1.00 89.69 89 MET A CA 1
ATOM 668 C C . MET A 1 89 ? -9.583 -7.517 4.890 1.00 89.69 89 MET A C 1
ATOM 670 O O . MET A 1 89 ? -8.719 -6.946 4.224 1.00 89.69 89 MET A O 1
ATOM 674 N N . LEU A 1 90 ? -9.412 -8.741 5.402 1.00 92.50 90 LEU A N 1
ATOM 675 C CA . LEU A 1 90 ? -8.189 -9.544 5.286 1.00 92.50 90 LEU A CA 1
ATOM 676 C C . LEU A 1 90 ? -8.164 -10.297 3.952 1.00 92.50 90 LEU A C 1
ATOM 678 O O . LEU A 1 90 ? -8.454 -11.491 3.879 1.00 92.50 90 LEU A O 1
ATOM 682 N N . LYS A 1 91 ? -7.857 -9.568 2.881 1.00 92.88 91 LYS A N 1
ATOM 683 C CA . LYS A 1 91 ? -7.726 -10.108 1.527 1.00 92.88 91 LYS A CA 1
ATOM 684 C C . LYS A 1 91 ? -6.647 -9.372 0.739 1.00 92.88 91 LYS A C 1
ATOM 686 O O . LYS A 1 91 ? -6.065 -8.392 1.207 1.00 92.88 91 LYS A O 1
ATOM 691 N N . VAL A 1 92 ? -6.419 -9.844 -0.483 1.00 95.56 92 VAL A N 1
ATOM 692 C CA . VAL A 1 92 ? -5.563 -9.175 -1.461 1.00 95.56 92 VAL A CA 1
ATOM 693 C C . VAL A 1 92 ? -6.393 -8.175 -2.267 1.00 95.56 92 VAL A C 1
ATOM 695 O O . VAL A 1 92 ? -7.363 -8.539 -2.930 1.00 95.56 92 VAL A O 1
ATOM 698 N N . TYR A 1 93 ? -5.980 -6.917 -2.220 1.00 96.06 93 TYR A N 1
ATOM 699 C CA . TYR A 1 93 ? -6.457 -5.812 -3.039 1.00 96.06 93 TYR A CA 1
ATOM 700 C C . TYR A 1 93 ? -5.521 -5.656 -4.231 1.00 96.06 93 TYR A C 1
ATOM 702 O O . TYR A 1 93 ? -4.301 -5.709 -4.074 1.00 96.06 93 TYR A O 1
ATOM 710 N N . LYS A 1 94 ? -6.072 -5.483 -5.428 1.00 95.06 94 LYS A N 1
ATOM 711 C CA . LYS A 1 94 ? -5.276 -5.306 -6.644 1.00 95.06 94 LYS A CA 1
ATOM 712 C C . LYS A 1 94 ? -5.165 -3.832 -7.005 1.00 95.06 94 LYS A C 1
ATOM 714 O O . LYS A 1 94 ? -6.148 -3.104 -6.871 1.00 95.06 94 LYS A O 1
ATOM 719 N N . PHE A 1 95 ? -3.997 -3.437 -7.495 1.00 93.38 95 PHE A N 1
ATOM 720 C CA . PHE A 1 95 ? -3.797 -2.188 -8.220 1.00 93.38 95 PHE A CA 1
ATOM 721 C C . PHE A 1 95 ? -3.767 -2.527 -9.710 1.00 93.38 95 PHE A C 1
ATOM 723 O O . PHE A 1 95 ? -2.860 -3.225 -10.165 1.00 93.38 95 PHE A O 1
ATOM 730 N N . GLU A 1 96 ? -4.787 -2.092 -10.439 1.00 89.56 96 GLU A N 1
ATOM 731 C CA . GLU A 1 96 ? -4.975 -2.355 -11.869 1.00 89.56 96 GLU A CA 1
ATOM 732 C C . GLU A 1 96 ? -5.051 -1.011 -12.611 1.00 89.56 96 GLU A C 1
ATOM 734 O O . GLU A 1 96 ? -5.488 -0.025 -12.007 1.00 89.56 96 GLU A O 1
ATOM 739 N N . PRO A 1 97 ? -4.672 -0.952 -13.899 1.00 83.12 97 PRO A N 1
ATOM 740 C CA . PRO A 1 97 ? -4.869 0.236 -14.725 1.00 83.12 97 PRO A CA 1
ATOM 741 C C . PRO A 1 97 ? -6.333 0.691 -14.715 1.00 83.12 97 PRO A C 1
ATOM 743 O O . PRO A 1 97 ? -7.229 -0.087 -15.046 1.00 83.12 97 PRO A O 1
ATOM 746 N N . ASN A 1 98 ? -6.581 1.951 -14.346 1.00 82.62 98 ASN A N 1
ATOM 747 C CA . ASN A 1 98 ? -7.928 2.509 -14.119 1.00 82.62 98 ASN A CA 1
ATOM 748 C C . ASN A 1 98 ? -8.771 1.743 -13.074 1.00 82.62 98 ASN A C 1
ATOM 750 O O . ASN A 1 98 ? -10.002 1.736 -13.144 1.00 82.62 98 ASN A O 1
ATOM 754 N N . GLY A 1 99 ? -8.121 1.063 -12.130 1.00 87.06 99 GLY A N 1
ATOM 755 C CA . GLY A 1 99 ? -8.781 0.338 -11.052 1.00 87.06 99 GLY A CA 1
ATOM 756 C C . GLY A 1 99 ? -9.279 1.243 -9.923 1.00 87.06 99 GLY A C 1
ATOM 757 O O . GLY A 1 99 ? -9.001 2.438 -9.859 1.00 87.06 99 GLY A O 1
ATOM 758 N N . GLU A 1 100 ? -10.007 0.640 -8.985 1.00 91.25 100 GLU A N 1
ATOM 759 C CA . GLU A 1 100 ? -10.540 1.341 -7.811 1.00 91.25 100 GLU A CA 1
ATOM 760 C C . GLU A 1 100 ? -9.468 1.677 -6.762 1.00 91.25 100 GLU A C 1
ATOM 762 O O . GLU A 1 100 ? -9.596 2.664 -6.037 1.00 91.25 100 GLU A O 1
ATOM 767 N N . ASN A 1 101 ? -8.425 0.846 -6.660 1.00 94.75 101 ASN A N 1
ATOM 768 C CA . ASN A 1 101 ? -7.291 1.088 -5.774 1.00 94.75 101 ASN A CA 1
ATOM 769 C C . ASN A 1 101 ? -6.177 1.775 -6.554 1.00 94.75 101 ASN A C 1
ATOM 771 O O . ASN A 1 101 ? -5.847 1.363 -7.667 1.00 94.75 101 ASN A O 1
ATOM 775 N N . VAL A 1 102 ? -5.541 2.760 -5.931 1.00 92.88 102 VAL A N 1
ATOM 776 C CA . VAL A 1 102 ? -4.496 3.565 -6.564 1.00 92.88 102 VAL A CA 1
ATOM 777 C C . VAL A 1 102 ? -3.195 3.387 -5.804 1.00 92.88 102 VAL A C 1
ATOM 779 O O . VAL A 1 102 ? -3.173 3.471 -4.578 1.00 92.88 102 VAL A O 1
ATOM 782 N N . ALA A 1 103 ? -2.103 3.171 -6.525 1.00 91.81 103 ALA A N 1
ATOM 783 C CA . ALA A 1 103 ? -0.759 3.274 -5.997 1.00 91.81 103 ALA A CA 1
ATOM 784 C C . ALA A 1 103 ? 0.028 4.299 -6.813 1.00 91.81 103 ALA A C 1
ATOM 786 O O . ALA A 1 103 ? 0.050 4.266 -8.042 1.00 91.81 103 ALA A O 1
ATOM 787 N N . ARG A 1 104 ? 0.694 5.197 -6.097 1.00 90.25 104 ARG A N 1
ATOM 788 C CA . ARG A 1 104 ? 1.676 6.134 -6.622 1.00 90.25 104 ARG A CA 1
ATOM 789 C C . ARG A 1 104 ? 3.014 5.811 -5.989 1.00 90.25 104 ARG A C 1
ATOM 791 O O . ARG A 1 104 ? 3.078 5.659 -4.773 1.00 90.25 104 ARG A O 1
ATOM 798 N N . LEU A 1 105 ? 4.067 5.753 -6.788 1.00 87.88 105 LEU A N 1
ATOM 799 C CA . LEU A 1 105 ? 5.443 5.670 -6.317 1.00 87.88 105 LEU A CA 1
ATOM 800 C C . LEU A 1 105 ? 6.193 6.881 -6.870 1.00 87.88 105 LEU A C 1
ATOM 802 O O . LEU A 1 105 ? 6.368 7.030 -8.076 1.00 87.88 105 LEU A O 1
ATOM 806 N N . ASP A 1 106 ? 6.591 7.771 -5.973 1.00 84.81 106 ASP A N 1
ATOM 807 C CA . ASP A 1 106 ? 7.415 8.930 -6.271 1.00 84.81 106 ASP A CA 1
ATOM 808 C C . ASP A 1 106 ? 8.882 8.502 -6.156 1.00 84.81 106 ASP A C 1
ATOM 810 O O . ASP A 1 106 ? 9.419 8.349 -5.056 1.00 84.81 106 ASP A O 1
ATOM 814 N N . THR A 1 107 ? 9.486 8.189 -7.301 1.00 73.44 107 THR A N 1
ATOM 815 C CA . THR A 1 107 ? 10.923 7.925 -7.458 1.00 73.44 107 THR A CA 1
ATOM 816 C C . THR A 1 107 ? 11.460 8.817 -8.579 1.00 73.44 107 THR A C 1
ATOM 818 O O . THR A 1 107 ? 10.697 9.551 -9.200 1.00 73.44 107 THR A O 1
ATOM 821 N N . ALA A 1 108 ? 12.760 8.758 -8.892 1.00 59.31 108 ALA A N 1
ATOM 822 C CA . ALA A 1 108 ? 13.356 9.521 -10.000 1.00 59.31 108 ALA A CA 1
ATOM 823 C C . ALA A 1 108 ? 12.611 9.366 -11.358 1.00 59.31 108 ALA A C 1
ATOM 825 O O . ALA A 1 108 ? 12.763 10.207 -12.245 1.00 59.31 108 ALA A O 1
ATOM 826 N N . GLY A 1 109 ? 11.766 8.338 -11.509 1.00 62.03 109 GLY A N 1
ATOM 827 C CA . GLY A 1 109 ? 10.592 8.356 -12.381 1.00 62.03 109 GLY A CA 1
ATOM 828 C C . GLY A 1 109 ? 9.313 8.210 -11.552 1.00 62.03 109 GLY A C 1
ATOM 829 O O . GLY A 1 109 ? 9.200 7.292 -10.741 1.00 62.03 109 GLY A O 1
ATOM 830 N N . GLU A 1 110 ? 8.353 9.116 -11.720 1.00 71.44 110 GLU A N 1
ATOM 831 C CA . GLU A 1 110 ? 7.049 8.973 -11.075 1.00 71.44 110 GLU A CA 1
ATOM 832 C C . GLU A 1 110 ? 6.279 7.798 -11.704 1.00 71.44 110 GLU A C 1
ATOM 834 O O . GLU A 1 110 ? 6.217 7.683 -12.932 1.00 71.44 110 GLU A O 1
ATOM 839 N N . PHE A 1 111 ? 5.683 6.951 -10.867 1.00 81.94 111 PHE A N 1
ATOM 840 C CA . PHE A 1 111 ? 4.809 5.843 -11.249 1.00 81.94 111 PHE A CA 1
ATOM 841 C C . PHE A 1 111 ? 3.416 6.043 -10.660 1.00 81.94 111 PHE A C 1
ATOM 843 O O . PHE A 1 111 ? 3.280 6.382 -9.480 1.00 81.94 111 PHE A O 1
ATOM 850 N N . TYR A 1 112 ? 2.393 5.755 -11.462 1.00 82.75 112 TYR A N 1
ATOM 851 C CA . TYR A 1 112 ? 0.997 5.787 -11.049 1.00 82.75 112 TYR A CA 1
ATOM 852 C C . TYR A 1 112 ? 0.222 4.634 -11.692 1.00 82.75 112 TYR A C 1
ATOM 854 O O . TYR A 1 112 ? 0.313 4.421 -12.900 1.00 82.75 112 TYR A O 1
ATOM 862 N N . THR A 1 113 ? -0.551 3.889 -10.900 1.00 80.31 113 THR A N 1
ATOM 863 C CA . T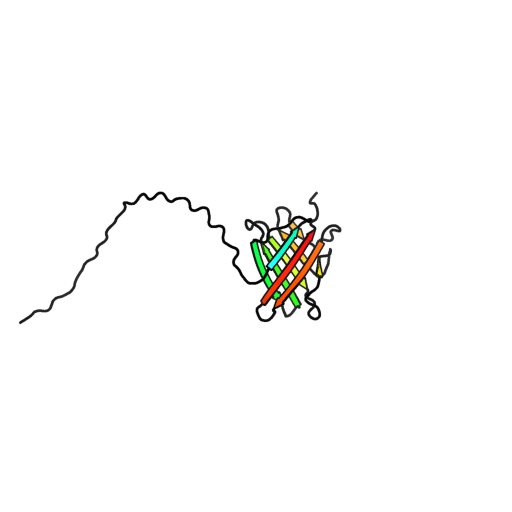HR A 1 113 ? -1.366 2.769 -11.411 1.00 80.31 113 THR A CA 1
ATOM 864 C C . THR A 1 113 ? -2.669 3.206 -12.067 1.00 80.31 113 THR A C 1
ATOM 866 O O . THR A 1 113 ? -3.338 2.388 -12.682 1.00 80.31 113 THR A O 1
ATOM 869 N N . ASP A 1 114 ? -3.082 4.460 -11.908 1.00 78.00 114 ASP A N 1
ATOM 870 C CA . ASP A 1 114 ? -4.277 5.007 -12.557 1.00 78.00 114 ASP A CA 1
ATOM 871 C C . ASP A 1 114 ? -4.014 5.435 -14.009 1.00 78.00 114 ASP A C 1
ATOM 873 O O . ASP A 1 114 ? -4.958 5.632 -14.772 1.00 78.00 114 ASP A O 1
ATOM 877 N N . PHE A 1 115 ? -2.752 5.514 -14.437 1.00 77.06 115 PHE A N 1
ATOM 878 C CA . PHE A 1 115 ? -2.419 5.667 -15.847 1.00 77.06 115 PHE A CA 1
ATOM 879 C C . PHE A 1 115 ? -2.767 4.364 -16.579 1.00 77.06 115 PHE A C 1
ATOM 881 O O . PHE A 1 115 ? -2.427 3.275 -16.123 1.00 77.06 115 PHE A O 1
ATOM 888 N N . ASN A 1 116 ? -3.477 4.459 -17.709 1.00 74.69 116 ASN A N 1
ATOM 889 C CA . ASN A 1 116 ? -3.904 3.314 -18.523 1.00 74.69 116 ASN A CA 1
ATOM 890 C C . ASN A 1 116 ? -2.713 2.627 -19.228 1.00 74.69 116 ASN A C 1
ATOM 892 O O . ASN A 1 116 ? -2.572 2.696 -20.448 1.00 74.69 116 ASN A O 1
ATOM 896 N N . VAL A 1 117 ? -1.830 2.012 -18.446 1.00 77.75 117 VAL A N 1
ATOM 897 C CA . VAL A 1 117 ? -0.549 1.438 -18.858 1.00 77.75 117 VAL A CA 1
ATOM 898 C C . VAL A 1 117 ? -0.578 -0.053 -18.528 1.00 77.75 117 VAL A C 1
ATOM 900 O O . VAL A 1 117 ? -0.738 -0.433 -17.373 1.00 77.75 117 VAL A O 1
ATOM 903 N N . ALA A 1 118 ? -0.507 -0.910 -19.549 1.00 72.12 118 ALA A N 1
ATOM 904 C CA . ALA A 1 118 ? -0.878 -2.327 -19.439 1.00 72.12 118 ALA A CA 1
ATOM 905 C C . ALA A 1 118 ? 0.063 -3.184 -18.567 1.00 72.12 118 ALA A C 1
ATOM 907 O O . ALA A 1 118 ? -0.340 -4.248 -18.102 1.00 72.12 118 ALA A O 1
ATOM 908 N N . ASP A 1 119 ? 1.302 -2.746 -18.363 1.00 76.62 119 ASP A N 1
ATOM 909 C CA . ASP A 1 119 ? 2.336 -3.406 -17.560 1.00 76.62 119 ASP A CA 1
ATOM 910 C C . ASP A 1 119 ? 2.458 -2.839 -16.134 1.00 76.62 119 ASP A C 1
ATOM 912 O O . ASP A 1 119 ? 3.138 -3.427 -15.294 1.00 76.62 119 ASP A O 1
ATOM 916 N N . ALA A 1 120 ? 1.744 -1.754 -15.826 1.00 82.62 120 ALA A N 1
ATOM 917 C CA . ALA A 1 120 ? 1.655 -1.187 -14.487 1.00 82.62 120 ALA A CA 1
ATOM 918 C C . ALA A 1 120 ? 0.675 -1.969 -13.598 1.00 82.62 120 ALA A C 1
ATOM 920 O O . ALA A 1 120 ? -0.373 -2.435 -14.050 1.00 82.62 120 ALA A O 1
ATOM 921 N N . GLY A 1 121 ? 0.960 -2.059 -12.296 1.00 89.56 121 GLY A N 1
ATOM 922 C CA . GLY A 1 121 ? -0.014 -2.585 -11.339 1.00 89.56 121 GLY A CA 1
ATOM 923 C C . GLY A 1 121 ? 0.575 -3.001 -10.001 1.00 89.56 121 GLY A C 1
ATOM 924 O O . GLY A 1 121 ? 1.606 -2.496 -9.557 1.00 89.56 121 GLY A O 1
ATOM 925 N N . GLY A 1 122 ? -0.098 -3.935 -9.331 1.00 92.31 122 GLY A N 1
ATOM 926 C CA . GLY A 1 122 ? 0.378 -4.463 -8.064 1.00 92.31 122 GLY A CA 1
ATOM 927 C C . GLY A 1 122 ? -0.685 -5.122 -7.201 1.00 92.31 122 GLY A C 1
ATOM 928 O O . GLY A 1 122 ? -1.827 -5.341 -7.601 1.00 92.31 122 GLY A O 1
ATOM 929 N N . THR A 1 123 ? -0.294 -5.420 -5.968 1.00 95.88 123 THR A N 1
ATOM 930 C CA . THR A 1 123 ? -1.167 -5.987 -4.942 1.00 95.88 123 THR A CA 1
ATOM 931 C C . THR A 1 123 ? -0.862 -5.389 -3.580 1.00 95.88 123 THR A C 1
ATOM 933 O O . THR A 1 123 ? 0.303 -5.159 -3.261 1.00 95.88 123 THR A O 1
ATOM 936 N N . PHE A 1 124 ? -1.887 -5.236 -2.749 1.00 96.25 124 PHE A N 1
ATOM 937 C CA . PHE A 1 124 ? -1.785 -4.972 -1.320 1.00 96.25 124 PHE A CA 1
ATOM 938 C C . PHE A 1 124 ? -2.528 -6.062 -0.550 1.00 96.25 124 PHE A C 1
ATOM 940 O O . PHE A 1 124 ? -3.696 -6.323 -0.810 1.00 96.25 124 PHE A O 1
ATOM 947 N N . GLU A 1 125 ? -1.865 -6.704 0.400 1.00 95.81 125 GLU A N 1
ATOM 948 C CA . GLU A 1 125 ? -2.461 -7.681 1.305 1.00 95.81 125 GLU A CA 1
ATOM 949 C C . GLU A 1 125 ? -2.505 -7.090 2.708 1.00 95.81 125 GLU A C 1
ATOM 951 O O . GLU A 1 125 ? -1.467 -6.741 3.276 1.00 95.81 125 GLU A O 1
ATOM 956 N N . LEU A 1 126 ? -3.703 -7.010 3.278 1.00 91.94 126 LEU A N 1
ATOM 957 C CA . LEU A 1 126 ? -3.887 -6.605 4.663 1.00 91.94 126 LEU A CA 1
ATOM 958 C C . LEU A 1 126 ? -3.798 -7.846 5.556 1.00 91.94 126 LEU A C 1
ATOM 960 O O . LEU A 1 126 ? -4.632 -8.743 5.459 1.00 91.94 126 LEU A O 1
ATOM 964 N N . THR A 1 127 ? -2.780 -7.909 6.412 1.00 91.06 127 THR A N 1
ATOM 965 C CA . THR A 1 127 ? -2.476 -9.093 7.237 1.00 91.06 127 THR A CA 1
ATOM 966 C C . THR A 1 127 ? -2.961 -8.951 8.675 1.00 91.06 127 THR A C 1
ATOM 968 O O . THR A 1 127 ? -3.174 -9.951 9.360 1.00 91.06 127 THR A O 1
ATOM 971 N N . LYS A 1 128 ? -3.159 -7.715 9.144 1.00 89.94 128 LYS A N 1
ATOM 972 C CA . LYS A 1 128 ? -3.712 -7.419 10.468 1.00 89.94 128 LYS A CA 1
ATOM 973 C C . LYS A 1 128 ? -4.537 -6.139 10.427 1.00 89.94 128 LYS A C 1
ATOM 975 O O . LYS A 1 128 ? -4.121 -5.159 9.810 1.00 89.94 128 LYS A O 1
ATOM 980 N N . VAL A 1 129 ? -5.671 -6.150 11.129 1.00 86.94 129 VAL A N 1
ATOM 981 C CA . VAL A 1 129 ? -6.559 -4.993 11.294 1.00 86.94 129 VAL A CA 1
ATOM 982 C C . VAL A 1 129 ? -6.965 -4.846 12.750 1.00 86.94 129 VAL A C 1
ATOM 984 O O . VAL A 1 129 ? -7.498 -5.778 13.346 1.00 86.94 129 VAL A O 1
ATOM 987 N N . ASP A 1 130 ? -6.761 -3.652 13.287 1.00 83.75 130 ASP A N 1
ATOM 988 C CA . ASP A 1 130 ? -7.335 -3.180 14.537 1.00 83.75 130 ASP A CA 1
ATOM 989 C C . ASP A 1 130 ? -7.879 -1.769 14.303 1.00 83.75 130 ASP A C 1
ATOM 991 O O . ASP A 1 130 ? -7.159 -0.771 14.346 1.00 83.75 130 ASP A O 1
ATOM 995 N N . THR A 1 131 ? -9.169 -1.678 14.001 1.00 73.94 131 THR A N 1
ATOM 996 C CA . THR A 1 131 ? -9.823 -0.396 13.721 1.00 73.94 131 THR A CA 1
ATOM 997 C C . THR A 1 131 ? -10.055 0.448 14.973 1.00 73.94 131 THR A C 1
ATOM 999 O O . THR A 1 131 ? -10.305 1.643 14.830 1.00 73.94 131 THR A O 1
ATOM 1002 N N . VAL A 1 132 ? -9.953 -0.142 16.172 1.00 75.69 132 VAL A N 1
ATOM 1003 C CA . VAL A 1 132 ? -10.113 0.550 17.461 1.00 75.69 132 VAL A CA 1
ATOM 1004 C C . VAL A 1 132 ? -8.830 1.289 17.818 1.00 75.69 132 VAL A C 1
ATOM 1006 O O . VAL A 1 132 ? -8.876 2.466 18.161 1.00 75.69 132 VAL A O 1
ATOM 1009 N N . ASN A 1 133 ? -7.686 0.617 17.686 1.00 76.75 133 ASN A N 1
ATOM 1010 C CA . ASN A 1 133 ? -6.370 1.196 17.963 1.00 76.75 133 ASN A CA 1
ATOM 1011 C C . ASN A 1 133 ? -5.700 1.791 16.713 1.00 76.75 133 ASN A C 1
ATOM 1013 O O . ASN A 1 133 ? -4.558 2.237 16.781 1.00 76.75 133 ASN A O 1
ATOM 1017 N N . HIS A 1 134 ? -6.401 1.794 15.575 1.00 72.00 134 HIS A N 1
ATOM 1018 C CA . HIS A 1 134 ? -5.909 2.256 14.275 1.00 72.00 134 HIS A CA 1
ATOM 1019 C C . HIS A 1 134 ? -4.621 1.552 13.813 1.00 72.00 134 HIS A C 1
ATOM 1021 O O . HIS A 1 134 ? -3.745 2.178 13.218 1.00 72.00 134 HIS A O 1
ATOM 1027 N N . LEU A 1 135 ? -4.518 0.243 14.065 1.00 82.69 135 LEU A N 1
ATOM 1028 C CA . LEU A 1 135 ? -3.352 -0.562 13.704 1.00 82.69 135 LEU A CA 1
ATOM 1029 C C . LEU A 1 135 ? -3.626 -1.374 12.448 1.00 82.69 135 LEU A C 1
ATOM 1031 O O . LEU A 1 135 ? -4.586 -2.144 12.373 1.00 82.69 135 LEU A O 1
ATOM 1035 N N . PHE A 1 136 ? -2.731 -1.244 11.479 1.00 86.44 136 PHE A N 1
ATOM 1036 C CA . PHE A 1 136 ? -2.800 -1.958 10.216 1.00 86.44 136 PHE A CA 1
ATOM 1037 C C . PHE A 1 136 ? -1.419 -2.530 9.912 1.00 86.44 136 PHE A C 1
ATOM 1039 O O . PHE A 1 136 ? -0.417 -1.834 10.049 1.00 86.44 136 PHE A O 1
ATOM 1046 N N . SER A 1 137 ? -1.375 -3.792 9.495 1.00 90.38 137 SER A N 1
ATOM 1047 C CA . SER A 1 137 ? -0.167 -4.419 8.953 1.00 90.38 137 SER A CA 1
ATOM 1048 C C . SER A 1 137 ? -0.485 -5.001 7.592 1.00 90.38 137 SER A C 1
ATOM 1050 O O . SER A 1 137 ? -1.608 -5.454 7.350 1.00 90.38 137 SER A O 1
ATOM 1052 N N . GLY A 1 138 ? 0.502 -5.028 6.707 1.00 92.81 138 GLY A N 1
ATOM 1053 C CA . GLY A 1 138 ? 0.280 -5.546 5.372 1.00 92.81 138 GLY A CA 1
ATOM 1054 C C . GLY A 1 138 ? 1.539 -5.711 4.550 1.00 92.81 138 GLY A C 1
ATOM 1055 O O . GLY A 1 138 ? 2.661 -5.483 4.995 1.00 92.81 138 GLY A O 1
ATOM 1056 N N . LYS A 1 139 ? 1.338 -6.136 3.313 1.00 93.81 139 LYS A N 1
ATOM 1057 C CA . LYS A 1 139 ? 2.398 -6.280 2.324 1.00 93.81 139 LYS A CA 1
ATOM 1058 C C . LYS A 1 139 ? 1.934 -5.651 1.033 1.00 93.81 139 LYS A C 1
ATOM 1060 O O . LYS A 1 139 ? 0.768 -5.797 0.677 1.00 93.81 139 LYS A O 1
ATOM 1065 N N . PHE A 1 140 ? 2.829 -5.000 0.308 1.00 93.75 140 PHE A N 1
ATOM 1066 C CA . PHE A 1 140 ? 2.529 -4.590 -1.053 1.00 93.75 140 PHE A CA 1
ATOM 1067 C C . PHE A 1 140 ? 3.622 -4.967 -2.034 1.00 93.75 140 PHE A C 1
ATOM 1069 O O . PHE A 1 140 ? 4.805 -5.080 -1.712 1.00 93.75 140 PHE A O 1
ATOM 1076 N N . ARG A 1 141 ? 3.182 -5.159 -3.269 1.00 93.06 141 ARG A N 1
ATOM 1077 C CA . ARG A 1 141 ? 4.025 -5.347 -4.434 1.00 93.06 141 ARG A CA 1
ATOM 1078 C C . ARG A 1 141 ? 3.534 -4.391 -5.497 1.00 93.06 141 ARG A C 1
ATOM 1080 O O . ARG A 1 141 ? 2.358 -4.449 -5.837 1.00 93.06 141 ARG A O 1
ATOM 1087 N N . LEU A 1 142 ? 4.421 -3.559 -6.017 1.00 90.62 142 LEU A N 1
ATOM 1088 C CA . LEU A 1 142 ? 4.149 -2.710 -7.170 1.00 90.62 142 LEU A CA 1
ATOM 1089 C C . LEU A 1 142 ? 4.962 -3.208 -8.362 1.00 90.62 142 LEU A C 1
ATOM 1091 O O . LEU A 1 142 ? 6.070 -3.725 -8.199 1.00 90.62 142 LEU A O 1
ATOM 1095 N N . VAL A 1 143 ? 4.379 -3.077 -9.543 1.00 88.69 143 VAL A N 1
ATOM 1096 C CA . VAL A 1 143 ? 5.038 -3.273 -10.832 1.00 88.69 143 VAL A CA 1
ATOM 1097 C C . VAL A 1 143 ? 4.975 -1.928 -11.537 1.00 88.69 143 VAL A C 1
AT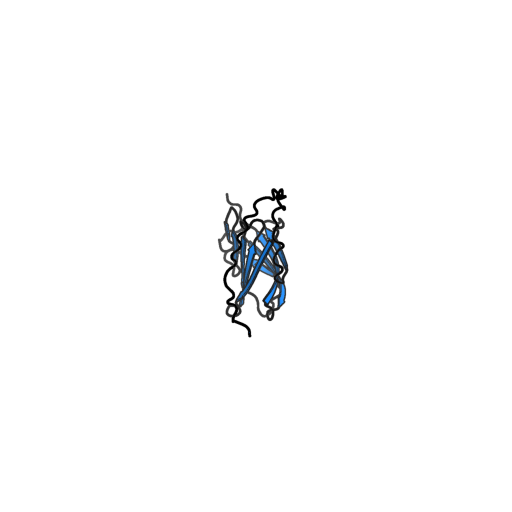OM 1099 O O . VAL A 1 143 ? 3.876 -1.431 -11.791 1.00 88.69 143 VAL A O 1
ATOM 1102 N N . THR A 1 144 ? 6.136 -1.322 -11.757 1.00 85.00 144 THR A N 1
ATOM 1103 C CA . THR A 1 144 ? 6.282 -0.042 -12.442 1.00 85.00 144 THR A CA 1
ATOM 1104 C C . THR A 1 144 ? 6.399 -0.245 -13.946 1.00 85.00 144 THR A C 1
ATOM 1106 O O . THR A 1 144 ? 6.725 -1.336 -14.412 1.00 85.00 144 THR A O 1
ATOM 1109 N N . TYR A 1 145 ? 6.093 0.799 -14.714 1.00 78.50 145 TYR A N 1
ATOM 1110 C CA . TYR A 1 145 ? 6.350 0.804 -16.149 1.00 78.50 145 TYR A CA 1
ATOM 1111 C C . TYR A 1 145 ? 7.772 1.298 -16.408 1.00 78.50 145 TYR A C 1
ATOM 1113 O O . TYR A 1 145 ? 8.256 2.222 -15.746 1.00 78.50 145 TYR A O 1
ATOM 1121 N N . ALA A 1 146 ? 8.436 0.709 -17.400 1.00 60.97 146 ALA A N 1
ATOM 1122 C CA . ALA A 1 146 ? 9.688 1.262 -17.891 1.00 60.97 146 ALA A CA 1
ATOM 1123 C C . ALA A 1 146 ? 9.414 2.654 -18.482 1.00 60.97 146 ALA A C 1
ATOM 1125 O O . ALA A 1 146 ? 8.502 2.836 -19.288 1.00 60.97 146 ALA A O 1
ATOM 1126 N N . LYS A 1 147 ? 10.186 3.655 -18.055 1.00 54.69 147 LYS A N 1
ATOM 1127 C CA . LYS A 1 147 ? 10.222 4.945 -18.743 1.00 54.69 147 LYS A CA 1
ATOM 1128 C C . LYS A 1 147 ? 11.175 4.765 -19.927 1.00 54.69 147 LYS A C 1
ATOM 1130 O O . LYS A 1 147 ? 12.373 4.615 -19.690 1.00 54.69 147 LYS A O 1
ATOM 1135 N N . ASP A 1 148 ? 10.631 4.692 -21.140 1.00 51.16 148 ASP A N 1
ATOM 1136 C CA . ASP A 1 148 ? 11.423 4.747 -22.380 1.00 51.16 148 ASP A CA 1
ATOM 1137 C C . ASP A 1 148 ? 12.277 6.029 -22.443 1.00 51.16 148 ASP A C 1
ATOM 1139 O O . ASP A 1 148 ? 11.790 7.102 -22.000 1.00 51.16 148 ASP A O 1
#

Foldseek 3Di:
DDDDDDDDDDDDDDDDPDDPDPPPPPPPPPPQEPCPAAAEWEAEQNHTFDFRYKDWDQPPVQQWIWIWTAGPPRQKIKIKIFNADPVCRQDKDKLAACDPIWMWIRHVDTFISPHNDHQWMWIKGWPDDDPPSSYTYIYIYTYGDDDD

Secondary structure (DSSP, 8-state):
-------------------------PPP--------S--EEEEETTEEE---EEEEEEEGGGTEEEEEEE-GGGS-EEEEEEE--SS--SSEEEE-TT-SSEEEEESSSEEETTS--TT-EEEEEEEEEETTTTEEEEEEEEEPPP--

Radius of gyration: 26.81 Å; chains: 1; bounding box: 56×58×92 Å

=== Feature glossary ===
The record interleaves many kinds of information about one protein. Here is each kind framed as the question it answers.

Q: What known structures does this most resemble?
A: Structural nearest neighbors (via Foldseek easy-search vs the PDB). Reported per hit: target PDB id, E-value, and alignment TM-score. A TM-score above ~0.5 is the conventional threshold for 'same fold'.

Q: Where is each backbone atom in 3D?
A: The mmCIF table is the protein's shape written out atom by atom. For each backbone N, Cα, C, and carbonyl O, it records an (x, y, z) coordinate triple in Å plus the residue type, chain letter, and residue number.

Q: What are the backbone torsion angles?
A: The φ/ψ torsion pair specifies the backbone conformation at each residue. φ rotates about the N–Cα bond, ψ about the Cα–C bond. Steric clashes forbid most of the (φ, ψ) plane — the allowed regions (α-helix basin, β-sheet basin, left-handed helix) are the Ramachandran-allowed regions.

Q: Which residues are buried vs exposed?
A: Solvent-accessible surface area (SASA) is the area in Å² traced out by the centre of a 1.4 Å probe sphere (a water molecule) rolled over the protein's van der Waals surface (Shrake–Rupley / Lee–Richards construction). Buried residues have near-zero SASA; fully exposed residues can exceed 200 Å². The total SASA scales roughly with the number of surface residues.

Q: How confident is the AlphaFold model at each residue?
A: pLDDT is the predicted lDDT-Cα score: AlphaFold's confidence that the local environment of each residue (all inter-atomic distances within 15 Å) is correctly placed. It is a per-residue number between 0 and 100, with higher meaning more reliable.

Q: What does the local fold look like, residue by residue?
A: 3Di is Foldseek's structural alphabet. Each residue is assigned one of twenty discrete states based on how its Cα sits relative to its spatial (not sequential) neighbors. Aligning 3Di strings finds structural homologs roughly as well as full 3D superposition, but orders of magnitude faster.

Q: How big and how compact is the whole molecule?
A: Radius of gyration (Rg) is the root-mean-square distance of Cα atoms from their centroid — a single number for overall size and compactness. A globular domain of N residues has Rg ≈ 2.2·N^0.38 Å; an extended or disordered chain has a much larger Rg. The Cα contact count is the number of residue pairs whose Cα atoms are within 8 Å and are more than four positions apart in sequence — a standard proxy for tertiary packing density. The bounding box is the smallest axis-aligned box enclosing all Cα atoms.

Q: Which residues are in helices, strands, or loops?
A: DSSP 8-state secondary structure assigns each residue one of H (α-helix), G (3₁₀-helix), I (π-helix), E (extended β-strand), B (isolated β-bridge), T (hydrogen-bonded turn), S (bend), or '-' (coil). The assignment is computed from backbone hydrogen-bond geometry via the Kabsch–Sander algorithm.

Q: How mobile is each atom in the crystal?
A: Crystallographic B-factors measure how much each atom's electron density is smeared out, in Å². They rise in mobile loops and surface residues and fall in the buried interior. In AlphaFold models this column is repurposed to hold pLDDT instead.

Q: What if only a Cα trace is available?
A: P-SEA three-state annotation labels each residue as helix, strand, or coil based purely on the geometry of the Cα trace. It serves as a fallback when the full backbone (and thus DSSP) is unavailable.

Q: What family and function is it annotated with?
A: Database cross-references. InterPro integrates a dozen domain/family signature databases into unified entries with residue-range hits. GO terms attach function/process/location labels with evidence codes. CATH codes position the fold in a four-level structural taxonomy. Organism is the NCBI-taxonomy species name.

Q: Are the domains correctly placed relative to each other?
A: Predicted Aligned Error (PAE) is an AlphaFold confidence matrix: entry (i, j) is the expected error in the position of residue j, in ångströms, when the prediction is superimposed on the true structure at residue i. Low PAE within a block of residues means that block is internally rigid and well-predicted; high PAE between two blocks means their relative placement is uncertain even if each block individually is confident.

Q: What do the diagnostic plots show?
A: Three diagnostic plots accompany the record. The Cα contact map visualizes the tertiary structure as a 2D adjacency matrix (8 Å cutoff, sequence-local contacts suppressed). The Ramachandran plot shows the distribution of backbone (φ, ψ) torsions, with points in the α and β basins reflecting secondary structure content. The PAE plot shows AlphaFold's inter-residue confidence as a color matrix.

Q: What is the amino-acid chain?
A: Primary structure: the covalent order of the twenty standard amino acids along the backbone. Two proteins with the same sequence will (almost always) fold to the same structure; two with 30% identity often share a fold but not the details.

Q: What do the rendered images show?
A: The six renders are orthographic views along the three Cartesian axes in both directions. Representation (cartoon, sticks, or surface) and color scheme (sequence-rainbow or by-chain) vary across proteins so the training set covers all the common visualization conventions.